Protein AF-A5FLH3-F1 (afdb_monomer_lite)

Sequence (143 aa):
MNICKWCNTKVADSDTVWYRRNLVLGYSFCSNKCATQWKNSNQEFTNNGNNSNGSKTIEELQYEREEKKLRQEKNEQENIETARKTMALIRKLTPHWKIIIPTLIVILSVVFYLNPMGGQILSYIYLLLIIGAFWAYFTEPKE

Secondary structure (DSSP, 8-state):
-EE-TTT--EE-GGGPEEEEEETTEEEEESSHHHHHHHHHHHHHHHHHHGGG-----HHHHHHHHHHHHHHHHHHHHHHHHHHHHHHHHHHHHHHHHHHHHHHHHHHHHHHHHH-HHHHHHHHHHHHHHHHHHHHHHHHS---

Structure (mmCIF, N/CA/C/O backbone):
data_AF-A5FLH3-F1
#
_entry.id   AF-A5FLH3-F1
#
loop_
_atom_site.group_PDB
_atom_site.id
_atom_site.type_symbol
_atom_site.label_atom_id
_atom_site.label_alt_id
_atom_site.label_comp_id
_atom_site.label_asym_id
_atom_site.label_entity_id
_atom_site.label_seq_id
_atom_site.pdbx_PDB_ins_code
_atom_site.Cartn_x
_atom_site.Cartn_y
_atom_site.Cartn_z
_atom_site.occupancy
_atom_site.B_iso_or_equiv
_atom_site.auth_seq_id
_atom_site.auth_comp_id
_atom_site.auth_asym_id
_atom_site.auth_atom_id
_atom_site.pdbx_PDB_model_num
ATOM 1 N N . MET A 1 1 ? 29.435 -0.641 15.619 1.00 63.50 1 MET A N 1
ATOM 2 C CA . MET A 1 1 ? 29.905 -0.522 17.024 1.00 63.50 1 MET A CA 1
ATOM 3 C C . MET A 1 1 ? 28.834 0.169 17.848 1.00 63.50 1 MET A C 1
ATOM 5 O O . MET A 1 1 ? 28.704 1.390 17.818 1.00 63.50 1 MET A O 1
ATOM 9 N N . ASN A 1 2 ? 28.021 -0.636 18.523 1.00 79.00 2 ASN A N 1
ATOM 10 C CA . ASN A 1 2 ? 26.790 -0.195 19.170 1.00 79.00 2 ASN A CA 1
ATOM 11 C C . ASN A 1 2 ? 27.010 0.047 20.666 1.00 79.00 2 ASN A C 1
ATOM 13 O O . ASN A 1 2 ? 27.956 -0.468 21.261 1.00 79.00 2 ASN A O 1
ATOM 17 N N . ILE A 1 3 ? 26.131 0.830 21.288 1.00 83.56 3 ILE A N 1
ATOM 18 C CA . ILE A 1 3 ? 26.163 1.084 22.733 1.00 83.56 3 ILE A CA 1
ATOM 19 C C . ILE A 1 3 ? 24.982 0.352 23.364 1.00 83.56 3 ILE A C 1
ATOM 21 O O . ILE A 1 3 ? 23.844 0.469 22.903 1.00 83.56 3 ILE A O 1
ATOM 25 N N . CYS A 1 4 ? 25.245 -0.430 24.409 1.00 83.31 4 CYS A N 1
ATOM 26 C CA . CYS A 1 4 ? 24.190 -1.098 25.156 1.00 83.31 4 CYS A CA 1
ATOM 27 C C . CYS A 1 4 ? 23.285 -0.059 25.823 1.00 83.31 4 CYS A C 1
ATOM 29 O O . CYS A 1 4 ? 23.751 0.726 26.645 1.00 83.31 4 CYS A O 1
ATOM 31 N N . LYS A 1 5 ? 21.983 -0.089 25.526 1.00 83.50 5 LYS A N 1
ATOM 32 C CA . LYS A 1 5 ? 21.019 0.889 26.053 1.00 83.50 5 LYS A CA 1
ATOM 33 C C . LYS A 1 5 ? 20.836 0.826 27.577 1.00 83.50 5 LYS A C 1
ATOM 35 O O . LYS A 1 5 ? 20.375 1.799 28.163 1.00 83.50 5 LYS A O 1
ATOM 40 N N . TRP A 1 6 ? 21.174 -0.303 28.203 1.00 84.62 6 TRP A N 1
ATOM 41 C CA . TRP A 1 6 ? 21.044 -0.506 29.650 1.00 84.62 6 TRP A CA 1
ATOM 42 C C . TRP A 1 6 ? 22.298 -0.100 30.427 1.00 84.62 6 TRP A C 1
ATOM 44 O O . TRP A 1 6 ? 22.211 0.681 31.365 1.00 84.62 6 TRP A O 1
ATOM 54 N N . CYS A 1 7 ? 23.467 -0.612 30.033 1.00 85.31 7 CYS A N 1
ATOM 55 C CA . CYS A 1 7 ? 24.713 -0.444 30.790 1.00 85.31 7 CYS A CA 1
ATOM 56 C C . CYS A 1 7 ? 25.727 0.506 30.132 1.00 85.31 7 CYS A C 1
ATOM 58 O O . CYS A 1 7 ? 26.841 0.641 30.628 1.00 85.31 7 CYS A O 1
ATOM 60 N N . ASN A 1 8 ? 25.381 1.134 29.001 1.00 85.62 8 ASN A N 1
ATOM 61 C CA . ASN A 1 8 ? 26.231 2.051 28.226 1.00 85.62 8 ASN A CA 1
ATOM 62 C C . ASN A 1 8 ? 27.601 1.493 27.790 1.00 85.62 8 ASN A C 1
ATOM 64 O O . ASN A 1 8 ? 28.476 2.236 27.348 1.00 85.62 8 ASN A O 1
ATOM 68 N N . THR A 1 9 ? 27.796 0.177 27.854 1.00 85.94 9 THR A N 1
ATOM 69 C CA . THR A 1 9 ? 29.014 -0.483 27.370 1.00 85.94 9 THR A CA 1
ATOM 70 C C . THR A 1 9 ? 29.019 -0.554 25.842 1.00 85.94 9 THR A C 1
ATOM 72 O O . THR A 1 9 ? 27.972 -0.753 25.223 1.00 85.94 9 THR A O 1
ATOM 75 N N . LYS A 1 10 ? 30.199 -0.412 25.226 1.00 84.50 10 LYS A N 1
ATOM 76 C CA . LYS A 1 10 ? 30.389 -0.603 23.780 1.00 84.50 10 LYS A CA 1
ATOM 77 C C . LYS A 1 10 ? 30.322 -2.094 23.439 1.00 84.50 10 LYS A C 1
ATOM 79 O O . LYS A 1 10 ? 30.942 -2.900 24.126 1.00 84.50 10 LYS A O 1
ATOM 84 N N . VAL A 1 11 ? 29.591 -2.448 22.387 1.00 81.44 11 VAL A N 1
ATOM 85 C CA . VAL A 1 11 ? 29.358 -3.833 21.953 1.00 81.44 11 VAL A CA 1
ATOM 86 C C . VAL A 1 11 ? 29.705 -3.966 20.471 1.00 81.44 11 VAL A C 1
ATOM 88 O O . VAL A 1 11 ? 29.364 -3.092 19.662 1.00 81.44 11 VAL A O 1
ATOM 91 N N . ALA A 1 12 ? 30.407 -5.046 20.125 1.00 76.31 12 ALA A N 1
ATOM 92 C CA . ALA A 1 12 ? 30.673 -5.422 18.741 1.00 76.31 12 ALA A CA 1
ATOM 93 C C . ALA A 1 12 ? 29.371 -5.837 18.044 1.00 76.31 12 ALA A C 1
ATOM 95 O O . ALA A 1 12 ? 28.471 -6.380 18.680 1.00 76.31 12 ALA A O 1
ATOM 96 N N . ASP A 1 13 ? 29.259 -5.588 16.740 1.00 72.00 13 ASP A N 1
ATOM 97 C CA . ASP A 1 13 ? 27.998 -5.805 16.019 1.00 72.00 13 ASP A CA 1
ATOM 98 C C . ASP A 1 13 ? 27.573 -7.293 16.016 1.00 72.00 13 ASP A C 1
ATOM 100 O O . ASP A 1 13 ? 26.375 -7.572 16.049 1.00 72.00 13 ASP A O 1
ATOM 104 N N . SER A 1 14 ? 28.525 -8.234 16.112 1.00 74.50 14 SER A N 1
ATOM 105 C CA . SER A 1 14 ? 28.279 -9.684 16.242 1.00 74.50 14 SER A CA 1
ATOM 106 C C . SER A 1 14 ? 27.554 -10.088 17.527 1.00 74.50 14 SER A C 1
ATOM 108 O O . SER A 1 14 ? 26.798 -11.055 17.523 1.00 74.50 14 SER A O 1
ATOM 110 N N . ASP A 1 15 ? 27.752 -9.334 18.610 1.00 69.81 15 ASP A N 1
ATOM 111 C CA . ASP A 1 15 ? 27.286 -9.698 19.954 1.00 69.81 15 ASP A CA 1
ATOM 112 C C . ASP A 1 15 ? 26.072 -8.854 20.374 1.00 69.81 15 ASP A C 1
ATOM 114 O O . ASP A 1 15 ? 25.611 -8.895 21.518 1.00 69.81 15 ASP A O 1
ATOM 118 N N . THR A 1 16 ? 25.552 -8.042 19.447 1.00 75.88 16 THR A N 1
ATOM 119 C CA . THR A 1 16 ? 24.446 -7.129 19.723 1.00 75.88 16 THR A CA 1
ATOM 120 C C . THR A 1 16 ? 23.105 -7.839 19.675 1.00 75.88 16 THR A C 1
ATOM 12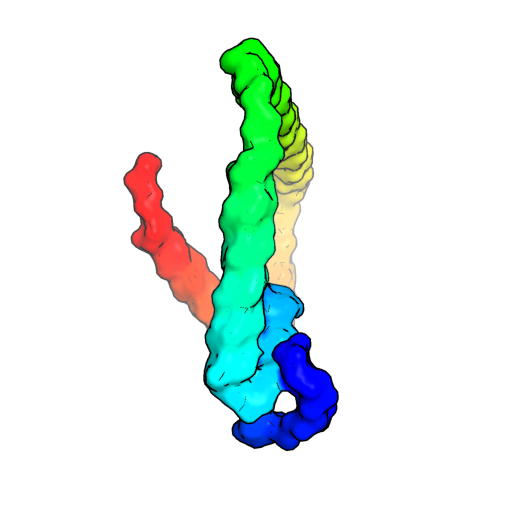2 O O . THR A 1 16 ? 22.652 -8.326 18.641 1.00 75.88 16 THR A O 1
ATOM 125 N N . VAL A 1 17 ? 22.419 -7.838 20.815 1.00 75.44 17 VAL A N 1
ATOM 126 C CA . VAL A 1 17 ? 21.030 -8.288 20.903 1.00 75.44 17 VAL A CA 1
ATOM 127 C C . VAL A 1 17 ? 20.123 -7.096 20.617 1.00 75.44 17 VAL A C 1
ATOM 129 O O . VAL A 1 17 ? 20.200 -6.073 21.301 1.00 75.44 17 VAL A O 1
ATOM 132 N N . TRP A 1 18 ? 19.255 -7.225 19.614 1.00 76.25 18 TRP A N 1
ATOM 133 C CA . TRP A 1 18 ? 18.321 -6.176 19.209 1.00 76.25 18 TRP A CA 1
ATOM 134 C C . TRP A 1 18 ? 16.941 -6.401 19.811 1.00 76.25 18 TRP A C 1
ATOM 136 O O . TRP A 1 18 ? 16.330 -7.451 19.619 1.00 76.25 18 TRP A O 1
ATOM 146 N N . TYR A 1 19 ? 16.414 -5.384 20.490 1.00 70.94 19 TYR A N 1
ATOM 147 C CA . TYR A 1 19 ? 15.030 -5.382 20.959 1.00 70.94 19 TYR A CA 1
ATOM 148 C C . TYR A 1 19 ? 14.219 -4.342 20.180 1.00 70.94 19 TYR A C 1
ATOM 150 O O . TYR A 1 19 ? 14.528 -3.146 20.223 1.00 70.94 19 TYR A O 1
ATOM 158 N N . ARG A 1 20 ? 13.173 -4.785 19.470 1.00 67.81 20 ARG A N 1
ATOM 159 C CA . ARG A 1 20 ? 12.219 -3.905 18.774 1.00 67.81 20 ARG A CA 1
ATOM 160 C C . ARG A 1 20 ? 11.015 -3.631 19.664 1.00 67.81 20 ARG A C 1
ATOM 162 O O . ARG A 1 20 ? 10.323 -4.560 20.066 1.00 67.81 20 ARG A O 1
ATOM 169 N N . ARG A 1 21 ? 10.748 -2.349 19.936 1.00 58.47 21 ARG A N 1
ATOM 170 C CA . ARG A 1 21 ? 9.523 -1.911 20.632 1.00 58.47 21 ARG A CA 1
ATOM 171 C C . ARG A 1 21 ? 8.415 -1.496 19.657 1.00 58.47 21 ARG A C 1
ATOM 173 O O . ARG A 1 21 ? 7.259 -1.612 20.019 1.00 58.47 21 ARG A O 1
ATOM 180 N N . ASN A 1 22 ? 8.775 -1.053 18.448 1.00 51.84 22 ASN A N 1
ATOM 181 C CA . ASN A 1 22 ? 7.894 -0.732 17.316 1.00 51.84 22 ASN A CA 1
ATOM 182 C C . ASN A 1 22 ? 8.684 -0.882 16.000 1.00 51.84 22 ASN A C 1
ATOM 184 O O . ASN A 1 22 ? 9.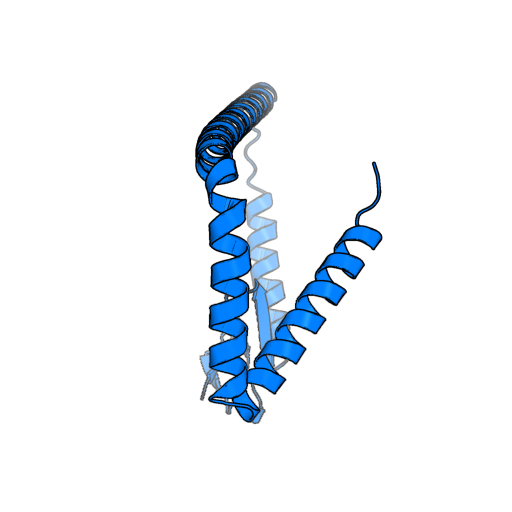912 -0.989 16.035 1.00 51.84 22 ASN A O 1
ATOM 188 N N . LEU A 1 23 ? 8.003 -0.843 14.846 1.00 54.91 23 LEU A N 1
ATOM 189 C CA . LEU A 1 23 ? 8.597 -0.997 13.501 1.00 54.91 23 LEU A CA 1
ATOM 190 C C . LEU A 1 23 ? 9.766 -0.033 13.190 1.00 54.91 23 LEU A C 1
ATOM 192 O O . LEU A 1 23 ? 10.550 -0.320 12.292 1.00 54.91 23 LEU A O 1
ATOM 196 N N . VAL A 1 24 ? 9.911 1.070 13.936 1.00 49.38 24 VAL A N 1
ATOM 197 C CA . VAL A 1 24 ? 10.825 2.184 13.614 1.00 49.38 24 VAL A CA 1
ATOM 198 C C . VAL A 1 24 ? 12.035 2.302 14.560 1.00 49.38 24 VAL A C 1
ATOM 200 O O . VAL A 1 24 ? 13.052 2.864 14.171 1.00 49.38 24 VAL A O 1
ATOM 203 N N . LEU A 1 25 ? 11.986 1.764 15.788 1.00 57.94 25 LEU A N 1
ATOM 204 C CA . LEU A 1 25 ? 13.052 1.958 16.791 1.00 57.94 25 LEU A CA 1
ATOM 205 C C . LEU A 1 25 ? 13.527 0.619 17.374 1.00 57.94 25 LEU A C 1
ATOM 207 O O . LEU A 1 25 ? 12.795 -0.061 18.102 1.00 57.94 25 LEU A O 1
ATOM 211 N N . GLY A 1 26 ? 14.770 0.259 17.047 1.00 69.94 26 GLY A N 1
ATOM 212 C CA . GLY A 1 26 ? 15.500 -0.869 17.625 1.00 69.94 26 GLY A CA 1
ATOM 213 C C . GLY A 1 26 ? 16.557 -0.389 18.619 1.00 69.94 26 GLY A C 1
ATOM 214 O O . GLY A 1 26 ? 17.298 0.547 18.327 1.00 69.94 26 GLY A O 1
ATOM 215 N N . TYR A 1 27 ? 16.632 -1.030 19.785 1.00 81.00 27 TYR A N 1
ATOM 216 C CA . TYR A 1 27 ? 17.666 -0.765 20.789 1.00 81.00 27 TYR A CA 1
ATOM 217 C C . TYR A 1 27 ? 18.670 -1.920 20.831 1.00 81.00 27 TYR A C 1
ATOM 219 O O . TYR A 1 27 ? 18.268 -3.085 20.816 1.00 81.00 27 TYR A O 1
ATOM 227 N N . SER A 1 28 ? 19.959 -1.589 20.913 1.00 82.62 28 SER A N 1
ATOM 228 C CA . SER A 1 28 ? 21.062 -2.545 21.032 1.00 82.62 28 SER A CA 1
ATOM 229 C C . SER A 1 28 ? 21.406 -2.839 22.494 1.00 82.62 28 SER A C 1
ATOM 231 O O . SER A 1 28 ? 21.511 -1.920 23.313 1.00 82.62 28 SER A O 1
ATOM 233 N N . PHE A 1 29 ? 21.641 -4.112 22.817 1.00 85.31 29 PHE A N 1
ATOM 234 C CA . PHE A 1 29 ? 22.047 -4.580 24.145 1.00 85.31 29 PHE A CA 1
ATOM 235 C C . PHE A 1 29 ? 23.274 -5.496 24.069 1.00 85.31 29 PHE A C 1
ATOM 237 O O . PHE A 1 29 ? 23.451 -6.220 23.094 1.00 85.31 29 PHE A O 1
ATOM 244 N N . CYS A 1 30 ? 24.103 -5.481 25.118 1.00 85.44 30 CYS A N 1
ATOM 245 C CA . CYS A 1 30 ? 25.296 -6.333 25.238 1.00 85.44 30 CYS A CA 1
ATOM 246 C C . CYS A 1 30 ? 24.988 -7.787 25.621 1.00 85.44 30 CYS A C 1
ATOM 248 O O . CYS A 1 30 ? 25.856 -8.644 25.541 1.00 85.44 30 CYS A O 1
ATOM 250 N N . SER A 1 31 ? 23.779 -8.064 26.111 1.00 83.88 31 SER A N 1
ATOM 251 C CA . SER A 1 31 ? 23.337 -9.406 26.484 1.00 83.88 31 SER A CA 1
ATOM 252 C C . SER A 1 31 ? 21.817 -9.455 26.605 1.00 83.88 31 SER A C 1
ATOM 254 O O . SER A 1 31 ? 21.164 -8.435 26.851 1.00 83.88 31 SER A O 1
ATOM 256 N N . ASN A 1 32 ? 21.252 -10.661 26.517 1.00 80.88 32 ASN A N 1
ATOM 257 C CA . ASN A 1 32 ? 19.823 -10.886 26.748 1.00 80.88 32 ASN A CA 1
ATOM 258 C C . ASN A 1 32 ? 19.406 -10.462 28.175 1.00 80.88 32 ASN A C 1
ATOM 260 O O . ASN A 1 32 ? 18.349 -9.873 28.373 1.00 80.88 32 ASN A O 1
ATOM 264 N N . LYS A 1 33 ? 20.293 -10.639 29.166 1.00 83.50 33 LYS A N 1
ATOM 265 C CA . LYS A 1 33 ? 20.071 -10.192 30.551 1.00 83.50 33 LYS A CA 1
ATOM 266 C C . LYS A 1 33 ? 19.862 -8.674 30.658 1.00 83.50 33 LYS A C 1
ATOM 268 O O . LYS A 1 33 ? 19.025 -8.222 31.431 1.00 83.50 33 LYS A O 1
ATOM 273 N N . CYS A 1 34 ? 20.592 -7.882 29.871 1.00 83.00 34 CYS A N 1
ATOM 274 C CA . CYS A 1 34 ? 20.418 -6.427 29.845 1.00 83.00 34 CYS A CA 1
ATOM 275 C C . CYS A 1 34 ? 19.114 -6.011 29.154 1.00 83.00 34 CYS A C 1
ATOM 277 O O . CYS A 1 34 ? 18.454 -5.073 29.599 1.00 83.00 34 CYS A O 1
ATOM 279 N N . ALA A 1 35 ? 18.717 -6.725 28.097 1.00 81.44 35 ALA A N 1
ATOM 280 C CA . ALA A 1 35 ? 17.455 -6.472 27.408 1.00 81.44 35 ALA A CA 1
ATOM 281 C C . ALA A 1 35 ? 16.242 -6.755 28.314 1.00 81.44 35 ALA A C 1
ATOM 283 O O . ALA A 1 35 ? 15.304 -5.955 28.365 1.00 81.44 35 ALA A O 1
ATOM 284 N N . THR A 1 36 ? 16.267 -7.857 29.073 1.00 80.50 36 THR A N 1
ATOM 285 C CA . THR A 1 36 ? 15.172 -8.232 29.982 1.00 80.50 36 THR A CA 1
ATOM 286 C C . THR A 1 36 ? 15.065 -7.301 31.187 1.00 80.50 36 THR A C 1
ATOM 288 O O . THR A 1 36 ? 13.962 -6.865 31.511 1.00 80.50 36 THR A O 1
ATOM 291 N N . GLN A 1 37 ? 16.184 -6.920 31.809 1.00 83.88 37 GLN A N 1
ATOM 292 C CA . GLN A 1 37 ? 16.176 -5.965 32.926 1.00 83.88 37 GLN A CA 1
ATOM 293 C C . GLN A 1 37 ? 15.650 -4.586 32.510 1.00 83.88 37 GLN A C 1
ATOM 295 O O . GLN A 1 37 ? 14.805 -4.019 33.201 1.00 83.88 37 GLN A O 1
ATOM 300 N N . TRP A 1 38 ? 16.072 -4.079 31.348 1.00 84.12 38 TRP A N 1
ATOM 301 C CA . TRP A 1 38 ? 15.560 -2.816 30.813 1.00 84.12 38 TRP A CA 1
ATOM 302 C C . TRP A 1 38 ? 14.055 -2.876 30.508 1.00 84.12 38 TRP A C 1
ATOM 304 O O . TRP A 1 38 ? 13.319 -1.929 30.791 1.00 84.12 38 TRP A O 1
ATOM 314 N N . LYS A 1 39 ? 13.573 -4.001 29.962 1.00 80.56 39 LYS A N 1
ATOM 315 C CA . LYS A 1 39 ? 12.140 -4.223 29.715 1.00 80.56 39 LYS A CA 1
ATOM 316 C C . LYS A 1 39 ? 11.335 -4.200 31.015 1.00 80.56 39 LYS A C 1
ATOM 318 O O . LYS A 1 39 ? 10.313 -3.518 31.068 1.00 80.56 39 LYS A O 1
ATOM 323 N N . ASN A 1 40 ? 11.802 -4.909 32.040 1.00 80.38 40 ASN A N 1
ATOM 324 C CA . ASN A 1 40 ? 11.106 -5.012 33.322 1.00 80.38 40 ASN A CA 1
ATOM 325 C C . ASN A 1 40 ? 11.090 -3.667 34.061 1.00 80.38 40 ASN A C 1
ATOM 327 O O . ASN A 1 40 ? 10.034 -3.255 34.527 1.00 80.38 40 ASN A O 1
ATOM 331 N N . SER A 1 41 ? 12.209 -2.932 34.065 1.00 77.31 41 SER A N 1
ATOM 332 C CA . SER A 1 41 ? 12.271 -1.579 34.637 1.00 77.31 41 SER A CA 1
ATOM 333 C C . SER A 1 41 ? 11.271 -0.634 33.960 1.00 77.31 41 SER A C 1
ATOM 335 O O . SER A 1 41 ? 10.502 0.047 34.634 1.00 77.31 41 SER A O 1
ATOM 337 N N . ASN A 1 42 ? 11.189 -0.644 32.626 1.00 69.69 42 ASN A N 1
ATOM 338 C CA . ASN A 1 42 ? 10.209 0.172 31.904 1.00 69.69 42 ASN A CA 1
ATOM 339 C C . ASN A 1 42 ? 8.752 -0.218 32.199 1.00 69.69 42 ASN A C 1
ATOM 341 O O . ASN A 1 42 ? 7.877 0.649 32.197 1.00 69.69 42 ASN A O 1
ATOM 345 N N . GLN A 1 43 ? 8.468 -1.504 32.414 1.00 66.25 43 GLN A N 1
ATOM 346 C CA . GLN A 1 43 ? 7.132 -1.956 32.805 1.00 66.25 43 GLN A CA 1
ATOM 347 C C . GLN A 1 43 ? 6.779 -1.520 34.227 1.00 66.25 43 GLN A C 1
ATOM 349 O O . GLN A 1 43 ? 5.643 -1.125 34.459 1.00 66.25 43 GLN A O 1
ATOM 354 N N . GLU A 1 44 ? 7.739 -1.511 35.147 1.00 59.06 44 GLU A N 1
ATOM 355 C CA . GLU A 1 44 ? 7.535 -1.054 36.524 1.00 59.06 44 GLU A CA 1
ATOM 356 C C . GLU A 1 44 ? 7.218 0.450 36.584 1.00 59.06 44 GLU A C 1
ATOM 358 O O . GLU A 1 44 ? 6.253 0.848 37.236 1.00 59.06 44 GLU A O 1
ATOM 363 N N . PHE A 1 45 ? 7.911 1.279 35.791 1.00 58.12 45 PHE A N 1
ATOM 364 C CA . PHE A 1 45 ? 7.546 2.694 35.608 1.00 58.12 45 PHE A CA 1
ATOM 365 C C . PHE A 1 45 ? 6.155 2.877 34.978 1.00 58.12 45 PHE A C 1
ATOM 367 O O . PHE A 1 45 ? 5.421 3.785 35.359 1.00 58.12 45 PHE A O 1
ATOM 374 N N . THR A 1 46 ? 5.770 2.010 34.035 1.00 55.34 46 THR A N 1
ATOM 375 C CA . THR A 1 46 ? 4.447 2.077 33.385 1.00 55.34 46 THR A CA 1
ATOM 376 C C . THR A 1 46 ? 3.329 1.645 34.344 1.00 55.34 46 THR A C 1
ATOM 378 O O . THR A 1 46 ? 2.266 2.259 34.371 1.00 55.34 46 THR A O 1
ATOM 381 N N . ASN A 1 47 ? 3.572 0.633 35.180 1.00 53.81 47 ASN A N 1
ATOM 382 C CA . ASN A 1 47 ? 2.600 0.140 36.155 1.00 53.81 47 ASN A CA 1
ATOM 383 C C . ASN A 1 47 ? 2.431 1.097 37.343 1.00 53.81 47 ASN A C 1
ATOM 385 O O . ASN A 1 47 ? 1.303 1.295 37.785 1.00 53.81 47 ASN A O 1
ATOM 389 N N . ASN A 1 48 ? 3.499 1.758 37.809 1.00 46.44 48 ASN A N 1
ATOM 390 C CA . ASN A 1 48 ? 3.371 2.802 38.835 1.00 46.44 48 ASN A CA 1
ATOM 391 C C . ASN A 1 48 ? 2.734 4.093 38.293 1.00 46.44 48 ASN A C 1
ATOM 393 O O . ASN A 1 48 ? 2.014 4.762 39.029 1.00 46.44 48 ASN A O 1
ATOM 397 N N . GLY A 1 49 ? 2.921 4.415 37.007 1.00 44.34 49 GLY A N 1
ATOM 398 C CA . GLY A 1 49 ? 2.228 5.529 36.347 1.00 44.34 49 GLY A CA 1
ATOM 399 C C . GLY A 1 49 ? 0.725 5.299 36.135 1.00 44.34 49 GLY A C 1
ATOM 400 O O . GLY A 1 49 ? -0.031 6.260 36.039 1.00 44.34 49 GLY A O 1
ATOM 401 N N . ASN A 1 50 ? 0.269 4.042 36.126 1.00 44.91 50 ASN A N 1
ATOM 402 C CA . ASN A 1 50 ? -1.154 3.699 36.018 1.00 44.91 50 ASN A CA 1
ATOM 403 C C . ASN A 1 50 ? -1.903 3.728 37.364 1.00 44.91 50 ASN A C 1
ATOM 405 O O . ASN A 1 50 ? -3.133 3.691 37.364 1.00 44.91 50 ASN A O 1
ATOM 409 N N . ASN A 1 51 ? -1.198 3.836 38.498 1.00 42.41 51 ASN A N 1
ATOM 410 C CA . ASN A 1 51 ? -1.819 3.981 39.822 1.00 42.41 51 ASN A CA 1
ATOM 411 C C . ASN A 1 51 ? -2.098 5.438 40.221 1.00 42.41 51 ASN A C 1
ATOM 413 O O . ASN A 1 51 ? -2.715 5.679 41.255 1.00 42.41 51 ASN A O 1
ATOM 417 N N . SER A 1 52 ? -1.720 6.411 39.389 1.00 45.16 52 SER A N 1
ATOM 418 C CA . SER A 1 52 ? -2.194 7.793 39.493 1.00 45.16 52 SER A CA 1
ATOM 419 C C . SER A 1 52 ? -3.229 8.105 38.411 1.00 45.16 52 SER A C 1
ATOM 421 O O . SER A 1 52 ? -3.187 9.166 37.791 1.00 45.16 52 SER A O 1
ATOM 423 N N . ASN A 1 53 ? -4.168 7.190 38.162 1.00 48.28 53 ASN A N 1
ATOM 424 C CA . ASN A 1 53 ? -5.432 7.584 37.556 1.00 48.28 53 ASN A CA 1
ATOM 425 C C . ASN A 1 53 ? -6.237 8.301 38.636 1.00 48.28 53 ASN A C 1
ATOM 427 O O . ASN A 1 53 ? -6.904 7.678 39.463 1.00 48.28 53 ASN A O 1
ATOM 431 N N . GLY A 1 54 ? -6.129 9.632 38.634 1.00 50.38 54 GLY A N 1
ATOM 432 C CA . GLY A 1 54 ? -7.098 10.488 39.295 1.00 50.38 54 GLY A CA 1
ATOM 433 C C . GLY A 1 54 ? -8.496 10.009 38.919 1.00 50.38 54 GLY A C 1
ATOM 434 O O . GLY A 1 54 ? -8.771 9.739 37.750 1.00 50.38 54 GLY A O 1
ATOM 435 N N . SER A 1 55 ? -9.335 9.832 39.935 1.00 48.88 55 SER A N 1
ATOM 436 C CA . SER A 1 55 ? -10.751 9.510 39.812 1.00 48.88 55 SER A CA 1
ATOM 437 C C . SER A 1 55 ? -11.434 10.562 38.934 1.00 48.88 55 SER A C 1
ATOM 439 O O . SER A 1 55 ? -11.970 11.544 39.444 1.00 48.88 55 SER A O 1
ATOM 441 N N . LYS A 1 56 ? -11.405 10.373 37.615 1.00 58.28 56 LYS A N 1
ATOM 442 C CA . LYS A 1 56 ? -12.258 11.119 36.700 1.00 58.28 56 LYS A CA 1
ATOM 443 C C . LYS A 1 56 ? -13.684 10.656 36.944 1.00 58.28 56 LYS A C 1
ATOM 445 O O . LYS A 1 56 ? -13.969 9.454 36.916 1.00 58.28 56 LYS A O 1
ATOM 450 N N . THR A 1 57 ? -14.560 11.599 37.256 1.00 69.69 57 THR A N 1
ATOM 451 C CA . THR A 1 57 ? -15.982 11.339 37.474 1.00 69.69 57 THR A CA 1
ATOM 452 C C . THR A 1 57 ? -16.597 10.721 36.215 1.00 69.69 57 THR A C 1
ATOM 454 O O . THR A 1 57 ? -16.121 10.925 35.098 1.00 69.69 57 THR A O 1
ATOM 457 N N . ILE A 1 58 ? -17.661 9.931 36.383 1.00 72.00 58 ILE A N 1
ATOM 458 C CA . ILE A 1 58 ? -18.352 9.232 35.280 1.00 72.00 58 ILE A CA 1
ATOM 459 C C . ILE A 1 58 ? -18.749 10.204 34.149 1.00 72.00 58 ILE A C 1
ATOM 461 O O . ILE A 1 58 ? -18.725 9.827 32.979 1.00 72.00 58 ILE A O 1
ATOM 465 N N . GLU A 1 59 ? -19.028 11.463 34.487 1.00 68.06 59 GLU A N 1
ATOM 466 C CA . GLU A 1 59 ? -19.351 12.546 33.551 1.00 68.06 59 GLU A CA 1
ATOM 467 C C . GLU A 1 59 ? -18.181 12.913 32.619 1.00 68.06 59 GLU A C 1
ATOM 469 O O . GLU A 1 59 ? -18.384 13.078 31.417 1.00 68.06 59 GLU A O 1
ATOM 474 N N . GLU A 1 60 ? -16.939 12.949 33.114 1.00 70.38 60 GLU A N 1
ATOM 475 C CA . GLU A 1 60 ? -15.759 13.241 32.282 1.00 70.38 60 GLU A CA 1
ATOM 476 C C . GLU A 1 60 ? -15.466 12.109 31.285 1.00 70.38 60 GLU A C 1
ATOM 478 O O . GLU A 1 60 ? -15.063 12.353 30.145 1.00 70.38 60 GLU A O 1
ATOM 483 N N . LEU A 1 61 ? -15.717 10.858 31.685 1.00 74.69 61 LEU A N 1
ATOM 484 C CA . LEU A 1 61 ? -15.589 9.691 30.808 1.00 74.69 61 LEU A CA 1
ATOM 485 C C . LEU A 1 61 ? -16.664 9.660 29.713 1.00 74.69 61 LEU A C 1
ATOM 487 O O . LEU A 1 61 ? -16.393 9.180 28.607 1.00 74.69 61 LEU A O 1
ATOM 491 N N . GLN A 1 62 ? -17.873 10.147 30.006 1.00 77.81 62 GLN A N 1
ATOM 492 C CA . GLN A 1 62 ? -18.926 10.296 29.001 1.00 77.81 62 GLN A CA 1
ATOM 493 C C . GLN A 1 62 ? -18.587 11.414 28.011 1.00 77.81 62 GLN A C 1
ATOM 495 O O . GLN A 1 62 ? -18.646 11.176 26.804 1.00 77.81 62 GLN A O 1
ATOM 500 N N . TYR A 1 63 ? -18.104 12.557 28.501 1.00 81.06 63 TYR A N 1
ATOM 501 C CA . TYR A 1 63 ? -17.677 13.677 27.662 1.00 81.06 63 TYR A CA 1
ATOM 502 C C . TYR A 1 63 ? -16.514 13.309 26.720 1.00 81.06 63 TYR A C 1
ATOM 504 O O . TYR A 1 63 ? -16.597 13.531 25.511 1.00 81.06 63 TYR A O 1
ATOM 512 N N . GLU A 1 64 ? -15.464 12.638 27.218 1.00 76.50 64 GLU A N 1
ATOM 513 C CA . GLU A 1 64 ? -14.360 12.165 26.361 1.00 76.50 64 GLU A CA 1
ATOM 514 C C . GLU A 1 64 ? -14.827 11.154 25.298 1.00 76.50 64 GLU A C 1
ATOM 516 O O . GLU A 1 64 ? -14.248 11.073 24.209 1.00 76.50 64 GLU A O 1
ATOM 521 N N . ARG A 1 65 ? -15.850 10.343 25.600 1.00 80.06 65 ARG A N 1
ATOM 522 C CA . ARG A 1 65 ? -16.405 9.371 24.647 1.00 80.06 65 ARG A CA 1
ATOM 523 C C . ARG A 1 65 ? -17.208 10.068 23.549 1.00 80.06 65 ARG A C 1
ATOM 525 O O . ARG A 1 65 ? -17.119 9.646 22.395 1.00 80.06 65 ARG A O 1
ATOM 532 N N . GLU A 1 66 ? -17.958 11.110 23.886 1.00 80.19 66 GLU A N 1
ATOM 533 C CA . GLU A 1 66 ? -18.708 11.917 22.918 1.00 80.19 66 GLU A CA 1
ATOM 534 C C . GLU A 1 66 ? -17.780 12.732 22.010 1.00 80.19 66 GLU A C 1
ATOM 536 O O . GLU A 1 66 ? -17.940 12.683 20.790 1.00 80.19 66 GLU A O 1
ATOM 541 N N . GLU A 1 67 ? -16.727 13.359 22.550 1.00 79.12 67 GLU A N 1
ATOM 542 C CA . GLU A 1 67 ? -15.713 14.046 21.732 1.00 79.12 67 GLU A CA 1
ATOM 543 C C . GLU A 1 67 ? -15.010 13.096 20.750 1.00 79.12 67 GLU A C 1
ATOM 545 O O . GLU A 1 67 ? -14.748 13.461 19.600 1.00 79.12 67 GLU A O 1
ATOM 550 N N . LYS A 1 68 ? -14.705 11.863 21.177 1.00 79.75 68 LYS A N 1
ATOM 551 C CA . LYS A 1 68 ? -14.070 10.859 20.306 1.00 79.75 68 LYS A CA 1
ATOM 552 C C . LYS A 1 68 ? -14.988 10.432 19.166 1.00 79.75 68 LYS A C 1
ATOM 554 O O . LYS A 1 68 ? -14.519 10.350 18.033 1.00 79.75 68 LYS A O 1
ATOM 559 N N . LYS A 1 69 ? -16.279 10.215 19.441 1.00 82.25 69 LYS A N 1
ATOM 560 C CA . LYS A 1 69 ? -17.273 9.904 18.402 1.00 82.25 69 LYS A CA 1
ATOM 561 C C . LYS A 1 69 ? -17.415 11.049 17.403 1.00 82.25 69 LYS A C 1
ATOM 563 O O . LYS A 1 69 ? -17.342 10.811 16.204 1.00 82.25 69 LYS A O 1
ATOM 568 N N . LEU A 1 70 ? -17.497 12.286 17.888 1.00 81.56 70 LEU A N 1
ATOM 569 C CA . LEU A 1 70 ? -17.665 13.464 17.037 1.00 81.56 70 LEU A CA 1
ATOM 570 C C . LEU A 1 70 ? -16.434 13.725 16.148 1.00 81.56 70 LEU A C 1
ATOM 572 O O . LEU A 1 70 ? -16.565 14.093 14.981 1.00 81.56 70 LEU A O 1
ATOM 576 N N . ARG A 1 71 ? -15.219 13.468 16.655 1.00 72.56 71 ARG A N 1
ATOM 577 C CA . ARG A 1 71 ? -13.991 13.487 15.834 1.00 72.56 71 ARG A CA 1
ATOM 578 C C . ARG A 1 71 ? -13.966 12.371 14.793 1.00 72.56 71 ARG A C 1
ATOM 580 O O . ARG A 1 71 ? -13.492 12.596 13.683 1.00 72.56 71 ARG A O 1
ATOM 587 N N . GLN A 1 72 ? -14.449 11.183 15.144 1.00 77.88 72 GLN A N 1
ATOM 588 C CA . GLN A 1 72 ? -14.492 10.045 14.231 1.00 77.88 72 GLN A CA 1
ATOM 589 C C . GLN A 1 72 ? -15.482 10.291 13.084 1.00 77.88 72 GLN A C 1
ATOM 591 O O . GLN A 1 72 ? -15.105 10.119 11.928 1.00 77.88 72 GLN A O 1
ATOM 596 N N . GLU A 1 73 ? -16.675 10.810 13.384 1.00 78.31 73 GLU A N 1
ATOM 597 C CA . GLU A 1 73 ? -17.673 11.204 12.379 1.00 78.31 73 GLU A CA 1
ATOM 598 C C . GLU A 1 73 ? -17.162 12.323 11.464 1.00 78.31 73 GLU A C 1
ATOM 600 O O . GLU A 1 73 ? -17.361 12.272 10.250 1.00 78.31 73 GLU A O 1
ATOM 605 N N . LYS A 1 74 ? -16.441 13.310 12.013 1.00 76.69 74 LYS A N 1
ATOM 606 C CA . LYS A 1 74 ? -15.838 14.378 11.207 1.00 76.69 74 LYS A CA 1
ATOM 607 C C . LYS A 1 74 ? -14.761 13.845 10.255 1.00 76.69 74 LYS A C 1
ATOM 609 O O . LYS A 1 74 ? -14.773 14.186 9.076 1.00 76.69 74 LYS A O 1
ATOM 614 N N . ASN A 1 75 ? -13.875 12.971 10.737 1.00 74.00 75 ASN A N 1
ATOM 615 C CA . ASN A 1 75 ? -12.852 12.339 9.897 1.00 74.00 75 ASN A CA 1
ATOM 616 C C . ASN A 1 75 ? -13.476 11.450 8.809 1.00 74.00 75 ASN A C 1
ATOM 618 O O . AS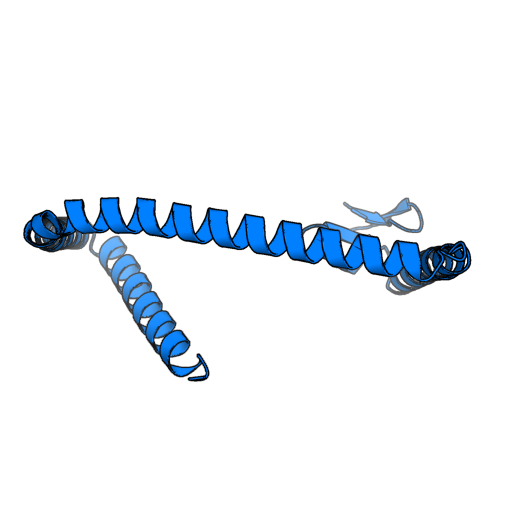N A 1 75 ? -12.969 11.379 7.690 1.00 74.00 75 ASN A O 1
ATOM 622 N N . GLU A 1 76 ? -14.578 10.769 9.122 1.00 74.94 76 GLU A N 1
ATOM 623 C CA . GLU A 1 76 ? -15.309 9.945 8.162 1.00 74.94 76 GLU A CA 1
ATOM 624 C C . GLU A 1 76 ? -15.982 10.804 7.083 1.00 74.94 76 GLU A C 1
ATOM 626 O O . GLU A 1 76 ? -15.856 10.510 5.894 1.00 74.94 76 GLU A O 1
ATOM 631 N N . GLN A 1 77 ? -16.594 11.929 7.462 1.00 77.12 77 GLN A N 1
ATOM 632 C CA . GLN A 1 77 ? -17.147 12.896 6.510 1.00 77.12 77 GLN A CA 1
ATOM 633 C C . GLN A 1 77 ? -16.072 13.519 5.610 1.00 77.12 77 GLN A C 1
ATOM 635 O O . GLN A 1 77 ? -16.271 13.596 4.396 1.00 77.12 77 GLN A O 1
ATOM 640 N N . GLU A 1 78 ? -14.920 13.904 6.165 1.00 75.44 78 GLU A N 1
ATOM 641 C CA . GLU A 1 78 ? -13.789 14.431 5.388 1.00 75.44 78 GLU A CA 1
ATOM 642 C C . GLU A 1 78 ? -13.241 13.383 4.401 1.00 75.44 78 GLU A C 1
ATOM 644 O O . GLU A 1 78 ? -12.958 13.701 3.238 1.00 75.44 78 GLU A O 1
ATOM 649 N N . ASN A 1 79 ? -13.165 12.113 4.811 1.00 80.12 79 ASN A N 1
ATOM 650 C CA . ASN A 1 79 ? -12.775 11.009 3.931 1.00 80.12 79 ASN A CA 1
ATOM 651 C C . ASN A 1 79 ? -13.803 10.761 2.818 1.00 80.12 79 ASN A C 1
ATOM 653 O O . ASN A 1 79 ? -13.415 10.570 1.664 1.00 80.12 79 ASN A O 1
ATOM 657 N N . ILE A 1 80 ? -15.103 10.820 3.121 1.00 80.38 80 ILE A N 1
ATOM 658 C CA . ILE A 1 80 ? -16.174 10.678 2.123 1.00 80.38 80 ILE A CA 1
ATOM 659 C C . ILE A 1 80 ? -16.144 11.844 1.127 1.00 80.38 80 ILE A C 1
ATOM 661 O O . ILE A 1 80 ? -16.308 11.634 -0.078 1.00 80.38 80 ILE A O 1
ATOM 665 N N . GLU A 1 81 ? -15.909 13.073 1.586 1.00 79.44 81 GLU A N 1
ATOM 666 C CA . GLU A 1 81 ? -15.805 14.237 0.704 1.00 79.44 81 GLU A CA 1
ATOM 667 C C . GLU A 1 81 ? -14.567 14.147 -0.200 1.00 79.44 81 GLU A C 1
ATOM 669 O O . GLU A 1 81 ? -14.644 14.413 -1.405 1.00 79.44 81 GLU A O 1
ATOM 674 N N . THR A 1 82 ? -13.443 13.689 0.353 1.00 76.88 82 THR A N 1
ATOM 675 C CA . THR A 1 82 ? -12.211 13.436 -0.404 1.00 76.88 82 THR A CA 1
ATOM 676 C C . THR A 1 82 ? -12.424 12.338 -1.445 1.00 76.88 82 THR A C 1
ATOM 678 O O . THR A 1 82 ? -12.066 12.525 -2.609 1.00 76.88 82 THR A O 1
ATOM 681 N N . ALA A 1 83 ? -13.094 11.242 -1.078 1.00 76.69 83 ALA A N 1
ATOM 682 C CA . ALA A 1 83 ? -13.453 10.162 -1.993 1.00 76.69 83 ALA A CA 1
ATOM 683 C C . ALA A 1 83 ? -14.401 10.631 -3.111 1.00 76.69 83 ALA A C 1
ATOM 685 O O . ALA A 1 83 ? -14.243 10.242 -4.267 1.00 76.69 83 ALA A O 1
ATOM 686 N N . ARG A 1 84 ? -15.358 11.523 -2.822 1.00 79.44 84 ARG A N 1
ATOM 687 C CA . ARG A 1 84 ? -16.222 12.113 -3.862 1.00 79.44 84 ARG A CA 1
ATOM 688 C C . ARG A 1 84 ? -15.436 13.005 -4.820 1.00 79.44 84 ARG A C 1
ATOM 690 O O . ARG A 1 84 ? -15.668 12.940 -6.029 1.00 79.44 84 ARG A O 1
ATOM 697 N N . LYS A 1 85 ? -14.496 13.809 -4.311 1.00 79.81 85 LYS A N 1
ATOM 698 C CA . LYS A 1 85 ? -13.625 14.666 -5.136 1.00 79.81 85 LYS A CA 1
ATOM 699 C C . LYS A 1 85 ? -12.727 13.830 -6.050 1.00 79.81 85 LYS A C 1
ATOM 701 O O . LYS A 1 85 ? -12.648 14.114 -7.246 1.00 79.81 85 LYS A O 1
ATOM 706 N N . THR A 1 86 ? -12.110 12.768 -5.533 1.00 74.69 86 THR A N 1
ATOM 707 C CA . THR A 1 86 ? -11.288 11.860 -6.350 1.00 74.69 86 THR A CA 1
ATOM 708 C C . THR A 1 86 ? -12.136 11.091 -7.361 1.00 74.69 86 THR A C 1
ATOM 710 O O . THR A 1 86 ? -11.768 11.025 -8.533 1.00 74.69 86 THR A O 1
ATOM 713 N N . MET A 1 87 ? -13.314 10.598 -6.974 1.00 73.56 87 MET A N 1
ATOM 714 C CA . MET A 1 87 ? -14.218 9.885 -7.881 1.00 73.56 87 MET A CA 1
ATOM 715 C C . MET A 1 87 ? -14.742 10.788 -9.012 1.00 73.56 87 MET A C 1
ATOM 717 O O . MET A 1 87 ? -14.850 10.340 -10.155 1.00 73.56 87 MET A O 1
ATOM 721 N N . ALA A 1 88 ? -14.988 12.076 -8.748 1.00 78.25 88 ALA A N 1
ATOM 722 C CA . ALA A 1 88 ? -15.342 13.052 -9.782 1.00 78.25 88 ALA A CA 1
ATOM 723 C C . ALA A 1 88 ? -14.197 13.288 -10.787 1.00 78.25 88 ALA A C 1
ATOM 725 O O . ALA A 1 88 ? -14.435 13.338 -11.998 1.00 78.25 88 ALA A O 1
ATOM 726 N N . LEU A 1 89 ? -12.950 13.371 -10.307 1.00 74.50 89 LEU A N 1
ATOM 727 C CA . LEU A 1 89 ? -11.763 13.477 -11.165 1.00 74.50 89 LEU A CA 1
ATOM 728 C C . LEU A 1 89 ? -11.566 12.214 -12.019 1.00 74.50 89 LEU A C 1
ATOM 730 O O . LEU A 1 89 ? -11.329 12.319 -13.224 1.00 74.50 89 LEU A O 1
ATOM 734 N N . ILE A 1 90 ? -11.748 11.028 -11.432 1.00 76.12 90 ILE A N 1
ATOM 735 C CA . ILE A 1 90 ? -11.671 9.739 -12.139 1.00 76.12 90 ILE A CA 1
ATOM 736 C C . ILE A 1 90 ? -12.748 9.653 -13.229 1.00 76.12 90 ILE A C 1
ATOM 738 O O . ILE A 1 90 ? -12.461 9.244 -14.358 1.00 76.12 90 ILE A O 1
ATOM 742 N N . ARG A 1 91 ? -13.974 10.103 -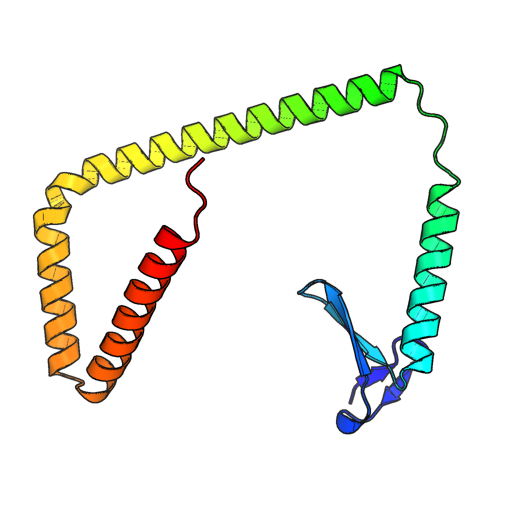12.937 1.00 73.56 91 ARG A N 1
ATOM 743 C CA . ARG A 1 91 ? -15.084 10.102 -13.903 1.00 73.56 91 ARG A CA 1
ATOM 744 C C . ARG A 1 91 ? -14.812 11.010 -15.103 1.00 73.56 91 ARG A C 1
ATOM 746 O O . ARG A 1 91 ? -15.154 10.657 -16.229 1.00 73.56 91 ARG A O 1
ATOM 753 N N . LYS A 1 92 ? -14.139 12.144 -14.883 1.00 75.44 92 LYS A N 1
ATOM 754 C CA . LYS A 1 92 ? -13.699 13.053 -15.955 1.00 75.44 92 LYS A CA 1
ATOM 755 C C . LYS A 1 92 ? -12.564 12.459 -16.799 1.00 75.44 92 LYS A C 1
ATOM 757 O O . LYS A 1 92 ? -12.471 12.752 -17.987 1.00 75.44 92 LYS A O 1
ATOM 762 N N . LEU A 1 93 ? -11.742 11.589 -16.212 1.00 73.56 93 LEU A N 1
ATOM 763 C CA . LEU A 1 93 ? -10.685 10.860 -16.917 1.00 73.56 93 LEU A CA 1
ATOM 764 C C . LEU A 1 93 ? -11.192 9.612 -17.653 1.00 73.56 93 LEU A C 1
ATOM 766 O O . LEU A 1 93 ? -10.589 9.224 -18.647 1.00 73.56 93 LEU A O 1
ATOM 770 N N . THR A 1 94 ? -12.309 9.014 -17.231 1.00 72.69 94 THR A N 1
ATOM 771 C CA . THR A 1 94 ? -12.885 7.783 -17.812 1.00 72.69 94 THR A CA 1
ATOM 772 C C . THR A 1 94 ? -12.991 7.773 -19.352 1.00 72.69 94 THR A C 1
ATOM 774 O O . THR A 1 94 ? -12.611 6.763 -19.947 1.00 72.69 94 THR A O 1
ATOM 777 N N . PRO A 1 95 ? -13.429 8.839 -20.058 1.00 76.81 95 PRO A N 1
ATOM 778 C CA . PRO A 1 95 ? -13.456 8.819 -21.526 1.00 76.81 95 PRO A CA 1
ATOM 779 C C . PRO A 1 95 ? -12.055 8.747 -22.156 1.00 76.81 95 PRO A C 1
ATOM 781 O O . PRO A 1 95 ? -11.889 8.148 -23.217 1.00 76.81 95 PRO A O 1
ATOM 784 N N . HIS A 1 96 ? -11.036 9.291 -21.485 1.00 75.44 96 HIS A N 1
ATOM 785 C CA . HIS A 1 96 ? -9.649 9.259 -21.947 1.00 75.44 96 HIS A CA 1
ATOM 786 C C . HIS A 1 96 ? -8.948 7.927 -21.650 1.00 75.44 96 HIS A C 1
ATOM 788 O O . HIS A 1 96 ? -7.941 7.626 -22.288 1.00 75.44 96 HIS A O 1
ATOM 794 N N . TRP A 1 97 ? -9.485 7.086 -20.756 1.00 73.44 97 TRP A N 1
ATOM 795 C CA . TRP A 1 97 ? -8.904 5.770 -20.451 1.00 73.44 97 TRP A CA 1
ATOM 796 C C . TRP A 1 97 ? -8.846 4.857 -21.680 1.00 73.44 97 TRP A C 1
ATOM 798 O O . TRP A 1 97 ? -7.881 4.113 -21.836 1.00 73.44 97 TRP A O 1
ATOM 808 N N . LYS A 1 98 ? -9.804 4.982 -22.611 1.00 75.44 98 LYS A N 1
ATOM 809 C CA . LYS A 1 98 ? -9.795 4.243 -23.887 1.00 75.44 98 LYS A CA 1
ATOM 810 C C . LYS A 1 98 ? -8.556 4.515 -24.743 1.00 75.44 98 LYS A C 1
ATOM 812 O O . LYS A 1 98 ? -8.204 3.669 -25.550 1.00 75.44 98 LYS A O 1
ATOM 817 N N . ILE A 1 99 ? -7.917 5.672 -24.575 1.00 80.69 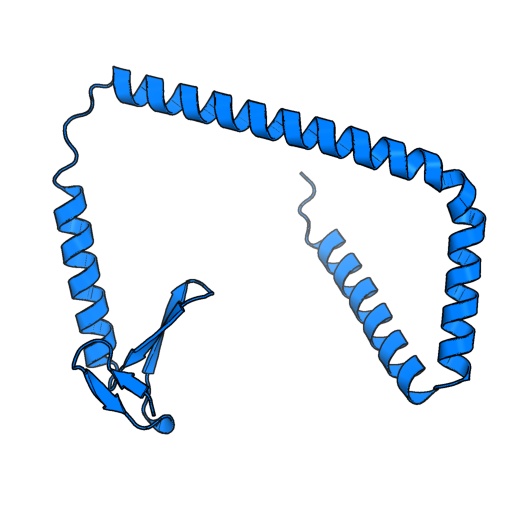99 ILE A N 1
ATOM 818 C CA . ILE A 1 99 ? -6.711 6.069 -25.311 1.00 80.69 99 ILE A CA 1
ATOM 819 C C . ILE A 1 99 ? -5.481 5.864 -24.427 1.00 80.69 99 ILE A C 1
ATOM 821 O O . ILE A 1 99 ? -4.495 5.282 -24.866 1.00 80.69 99 ILE A O 1
ATOM 825 N N . ILE A 1 100 ? -5.543 6.274 -23.159 1.00 78.88 100 ILE A N 1
ATOM 826 C CA . ILE A 1 100 ? -4.412 6.189 -22.227 1.00 78.88 100 ILE A CA 1
ATOM 827 C C . ILE A 1 100 ? -3.945 4.740 -22.051 1.00 78.88 100 ILE A C 1
ATOM 829 O O . ILE A 1 100 ? -2.748 4.489 -22.150 1.00 78.88 100 ILE A O 1
ATOM 833 N N . ILE A 1 101 ? -4.866 3.787 -21.859 1.00 81.62 101 ILE A N 1
ATOM 834 C CA . ILE A 1 101 ? -4.527 2.372 -21.637 1.00 81.62 101 ILE A CA 1
ATOM 835 C C . ILE A 1 101 ? -3.761 1.766 -22.824 1.00 81.62 101 ILE A C 1
ATOM 837 O O . ILE A 1 101 ? -2.647 1.289 -22.605 1.00 81.62 101 ILE A O 1
ATOM 841 N N . PRO A 1 102 ? -4.275 1.782 -24.072 1.00 80.75 102 PRO A N 1
ATOM 842 C CA . PRO A 1 102 ? -3.541 1.200 -25.193 1.00 80.75 102 PRO A CA 1
ATOM 843 C C . PRO A 1 102 ? -2.222 1.927 -25.458 1.00 80.75 102 PRO A C 1
ATOM 845 O O . PRO A 1 102 ? -1.232 1.276 -25.777 1.00 80.75 102 PRO A O 1
ATOM 848 N N . THR A 1 103 ? -2.157 3.246 -25.252 1.00 81.00 103 THR A N 1
ATOM 849 C CA . THR A 1 103 ? -0.901 3.996 -25.422 1.00 81.00 103 THR A CA 1
ATOM 850 C C . THR A 1 103 ? 0.150 3.569 -24.392 1.00 81.00 103 THR A C 1
ATOM 852 O O . THR A 1 103 ? 1.307 3.355 -24.747 1.00 81.00 103 THR A O 1
ATOM 855 N N . LEU A 1 104 ? -0.250 3.362 -23.132 1.00 82.38 104 LEU A N 1
ATOM 856 C CA . LEU A 1 104 ? 0.624 2.830 -22.080 1.00 82.38 104 LEU A CA 1
ATOM 857 C C . LEU A 1 104 ? 1.132 1.427 -22.417 1.00 82.38 104 LEU A C 1
ATOM 859 O O . LEU A 1 104 ? 2.317 1.158 -22.240 1.00 82.38 104 LEU A O 1
ATOM 863 N N . ILE A 1 105 ? 0.263 0.559 -22.942 1.00 83.94 105 ILE A N 1
ATOM 864 C CA . ILE A 1 105 ? 0.621 -0.805 -23.361 1.00 83.94 105 ILE A CA 1
ATOM 865 C C . ILE A 1 105 ? 1.640 -0.777 -24.506 1.00 83.94 105 ILE A C 1
ATOM 867 O O . ILE A 1 105 ? 2.613 -1.531 -24.479 1.00 83.94 105 ILE A O 1
ATOM 871 N N . VAL A 1 106 ? 1.459 0.103 -25.494 1.00 79.81 106 VAL A N 1
ATOM 872 C CA . VAL A 1 106 ? 2.411 0.272 -26.602 1.00 79.81 106 VAL A CA 1
ATOM 873 C C . VAL A 1 106 ? 3.759 0.775 -26.087 1.00 79.81 106 VAL A C 1
ATOM 875 O O . VAL A 1 106 ? 4.787 0.206 -26.443 1.00 79.81 106 VAL A O 1
ATOM 878 N N . ILE A 1 107 ? 3.776 1.773 -25.198 1.00 79.19 107 ILE A N 1
ATOM 879 C CA . ILE A 1 107 ? 5.019 2.279 -24.590 1.00 79.19 107 ILE A CA 1
ATOM 880 C C . ILE A 1 107 ? 5.725 1.166 -23.806 1.00 79.19 107 ILE A C 1
ATOM 882 O O . ILE A 1 107 ? 6.923 0.956 -23.987 1.00 79.19 107 ILE A O 1
ATOM 886 N N . LEU A 1 108 ? 4.988 0.406 -22.992 1.00 76.75 108 LEU A N 1
ATOM 887 C CA . LEU A 1 108 ? 5.518 -0.750 -22.265 1.00 76.75 108 LEU A CA 1
ATOM 888 C C . LEU A 1 108 ? 6.099 -1.800 -23.213 1.00 76.75 108 LEU A C 1
ATOM 890 O O . LEU A 1 108 ? 7.186 -2.303 -22.956 1.00 76.75 108 LEU A O 1
ATOM 894 N N . SER A 1 109 ? 5.420 -2.081 -24.325 1.00 72.94 109 SER A N 1
ATOM 895 C CA . SER A 1 109 ? 5.868 -3.045 -25.337 1.00 72.94 109 SER A CA 1
ATOM 896 C C . SER A 1 109 ? 7.148 -2.585 -26.038 1.00 72.94 109 SER A C 1
ATOM 898 O O . SER A 1 109 ? 8.051 -3.386 -26.259 1.00 72.94 109 SER A O 1
ATOM 900 N N . VAL A 1 110 ? 7.271 -1.289 -26.340 1.00 75.44 110 VAL A N 1
ATOM 901 C CA . VAL A 1 110 ? 8.485 -0.699 -26.931 1.00 75.44 110 VAL A CA 1
ATOM 902 C C . VAL A 1 110 ? 9.654 -0.732 -25.944 1.00 75.44 110 VAL A C 1
ATOM 904 O O . VAL A 1 110 ? 10.766 -1.095 -26.320 1.00 75.44 110 VAL A O 1
ATOM 907 N N . VAL A 1 111 ? 9.413 -0.416 -24.669 1.00 72.88 111 VAL A N 1
ATOM 908 C CA . VAL A 1 111 ? 10.432 -0.519 -23.609 1.00 72.88 111 VAL A CA 1
ATOM 909 C C . VAL A 1 111 ? 10.873 -1.974 -23.415 1.00 72.88 111 VAL A C 1
ATOM 911 O O . VAL A 1 111 ? 12.066 -2.240 -23.264 1.00 72.88 111 VAL A O 1
ATOM 914 N N . PHE A 1 112 ? 9.931 -2.916 -23.488 1.00 69.19 112 PHE A N 1
ATOM 915 C CA . PHE A 1 112 ? 10.196 -4.353 -23.428 1.00 69.19 112 PHE A CA 1
ATOM 916 C C . PHE A 1 112 ? 11.034 -4.836 -24.618 1.00 69.19 112 PHE A C 1
ATOM 918 O O . PHE A 1 112 ? 11.934 -5.655 -24.450 1.00 69.19 112 PHE A O 1
ATOM 925 N N . TYR A 1 113 ? 10.759 -4.301 -25.810 1.00 70.19 113 TYR A N 1
ATOM 926 C CA . TYR A 1 113 ? 11.481 -4.616 -27.041 1.00 70.19 113 TYR A CA 1
ATOM 927 C C . TYR A 1 113 ? 12.915 -4.067 -27.034 1.00 70.19 113 TYR A C 1
ATOM 929 O O . TYR A 1 113 ? 13.841 -4.750 -27.463 1.00 70.19 113 TYR A O 1
ATOM 937 N N . LEU A 1 114 ? 13.113 -2.848 -26.520 1.00 75.38 114 LEU A N 1
ATOM 938 C CA . LEU A 1 114 ? 14.426 -2.192 -26.476 1.00 75.38 114 LEU A CA 1
ATOM 939 C C . LEU A 1 114 ? 15.348 -2.754 -25.388 1.00 75.38 114 LEU A C 1
ATOM 941 O O . LEU A 1 114 ? 16.562 -2.775 -25.570 1.00 75.38 114 LEU A O 1
ATOM 945 N N . ASN A 1 115 ? 14.794 -3.206 -24.262 1.00 73.38 115 ASN A N 1
ATOM 946 C CA . ASN A 1 115 ? 15.563 -3.783 -23.163 1.00 73.38 115 ASN A CA 1
ATOM 947 C C . ASN A 1 115 ? 14.965 -5.132 -22.755 1.00 73.38 115 ASN A C 1
ATOM 949 O O . ASN A 1 115 ? 14.233 -5.192 -21.770 1.00 73.38 115 ASN A O 1
ATOM 953 N N . PRO A 1 116 ? 15.300 -6.235 -23.448 1.00 69.00 116 PRO A N 1
ATOM 954 C CA . PRO A 1 116 ? 14.703 -7.546 -23.184 1.00 69.00 116 PRO A CA 1
ATOM 955 C C . PRO A 1 116 ? 14.990 -8.057 -21.762 1.00 69.00 116 PRO A C 1
ATOM 957 O O . PRO A 1 116 ? 14.124 -8.671 -21.143 1.00 69.00 116 PRO A O 1
ATOM 960 N N . MET A 1 117 ? 16.162 -7.730 -21.203 1.00 70.25 117 MET A N 1
ATOM 961 C CA . MET A 1 117 ? 16.511 -8.012 -19.800 1.00 70.25 117 MET A CA 1
ATOM 962 C C . MET A 1 117 ? 15.622 -7.227 -18.817 1.00 70.25 117 MET A C 1
ATOM 964 O O . MET A 1 117 ? 15.113 -7.789 -17.851 1.00 70.25 117 MET A O 1
ATOM 968 N N . GLY A 1 118 ? 15.387 -5.936 -19.078 1.00 65.50 118 GLY A N 1
ATOM 969 C CA . GLY A 1 118 ? 14.509 -5.095 -18.254 1.00 65.50 118 GLY A CA 1
ATOM 970 C C . GLY A 1 118 ? 13.030 -5.455 -18.412 1.00 65.50 118 GLY A C 1
ATOM 971 O O . GLY A 1 118 ? 12.285 -5.465 -17.435 1.00 65.50 118 GLY A O 1
ATOM 972 N N . GLY A 1 119 ? 12.627 -5.819 -19.629 1.00 67.75 119 GLY A N 1
ATOM 973 C CA . GLY A 1 119 ? 11.298 -6.302 -19.965 1.00 67.75 119 GLY A CA 1
ATOM 974 C C . GLY A 1 119 ? 10.955 -7.565 -19.186 1.00 67.75 119 GLY A C 1
ATOM 975 O O . GLY A 1 119 ? 9.940 -7.591 -18.495 1.00 67.75 119 GLY A O 1
ATOM 976 N N . GLN A 1 120 ? 11.823 -8.579 -19.201 1.00 68.12 120 GLN A N 1
ATOM 977 C CA . GLN A 1 120 ? 11.599 -9.803 -18.425 1.00 68.12 120 GLN A CA 1
ATOM 978 C C . GLN A 1 120 ? 11.378 -9.513 -16.934 1.00 68.12 120 GLN A C 1
ATOM 980 O O . GLN A 1 120 ? 10.411 -10.011 -16.358 1.00 68.12 120 GLN A O 1
ATOM 985 N N . ILE A 1 121 ? 12.202 -8.652 -16.329 1.00 73.56 121 ILE A N 1
ATOM 986 C CA . ILE A 1 121 ? 12.061 -8.253 -14.919 1.00 73.56 121 ILE A CA 1
ATOM 987 C C . ILE A 1 121 ? 10.716 -7.549 -14.675 1.00 73.56 121 ILE A C 1
ATOM 989 O O . ILE A 1 121 ? 9.995 -7.903 -13.742 1.00 73.56 121 ILE A O 1
ATOM 993 N N . LEU A 1 122 ? 10.337 -6.601 -15.536 1.00 70.19 122 LEU A N 1
ATOM 994 C CA . LEU A 1 122 ? 9.050 -5.900 -15.463 1.00 70.19 122 LEU A CA 1
ATOM 995 C C . LEU A 1 122 ? 7.854 -6.847 -15.629 1.00 70.19 122 LEU A C 1
ATOM 997 O O . LEU A 1 122 ? 6.875 -6.711 -14.900 1.00 70.19 122 LEU A O 1
ATOM 1001 N N . SER A 1 123 ? 7.945 -7.832 -16.525 1.00 73.81 123 SER A N 1
ATOM 1002 C CA . SER A 1 123 ? 6.928 -8.878 -16.689 1.00 73.81 123 SER A CA 1
ATOM 1003 C C . SER A 1 123 ? 6.760 -9.692 -15.411 1.00 73.81 123 SER A C 1
ATOM 1005 O O . SER A 1 123 ? 5.633 -9.864 -14.957 1.00 73.81 123 SER A O 1
ATOM 1007 N N . TYR A 1 124 ? 7.852 -10.147 -14.787 1.00 75.94 124 TYR A N 1
ATOM 1008 C CA . TYR A 1 124 ? 7.771 -10.885 -13.522 1.00 75.94 124 TYR A CA 1
ATOM 1009 C C . TYR A 1 124 ? 7.152 -10.047 -12.396 1.00 75.94 124 TYR A C 1
ATOM 1011 O O . TYR A 1 124 ? 6.315 -10.558 -11.654 1.00 75.94 124 TYR A O 1
ATOM 1019 N N . ILE A 1 125 ? 7.498 -8.759 -12.298 1.00 79.69 125 ILE A N 1
ATOM 1020 C CA . ILE A 1 125 ? 6.896 -7.836 -11.321 1.00 79.69 125 ILE A CA 1
ATOM 1021 C C . ILE A 1 125 ? 5.389 -7.686 -11.572 1.00 79.69 125 ILE A C 1
ATOM 1023 O O . ILE A 1 125 ? 4.598 -7.744 -10.632 1.00 79.69 125 ILE A O 1
ATOM 1027 N N . TYR A 1 126 ? 4.976 -7.536 -12.832 1.00 79.25 126 TYR A N 1
ATOM 1028 C CA . TYR A 1 126 ? 3.565 -7.403 -13.194 1.00 79.25 126 TYR A CA 1
ATOM 1029 C C . TYR A 1 126 ? 2.771 -8.679 -12.881 1.00 79.25 126 TYR A C 1
ATOM 1031 O O . TYR A 1 126 ? 1.670 -8.619 -12.337 1.00 79.25 126 TYR A O 1
ATOM 1039 N N . LEU A 1 127 ? 3.358 -9.844 -13.157 1.00 81.25 127 LEU A N 1
ATOM 1040 C CA . LEU A 1 127 ? 2.771 -11.152 -12.868 1.00 81.25 127 LEU A CA 1
ATOM 1041 C C . LEU A 1 127 ? 2.626 -11.373 -11.351 1.00 81.25 127 LEU A C 1
ATOM 1043 O O . LEU A 1 127 ? 1.574 -11.817 -10.894 1.00 81.25 127 LEU A O 1
ATOM 1047 N N . LEU A 1 128 ? 3.630 -10.977 -10.558 1.00 81.88 128 LEU A N 1
ATOM 1048 C CA . LEU A 1 128 ? 3.562 -11.005 -9.092 1.00 81.88 128 LEU A CA 1
ATOM 1049 C C . LEU A 1 128 ? 2.483 -10.068 -8.536 1.00 81.88 128 LEU A C 1
ATOM 1051 O O . LEU A 1 128 ? 1.778 -10.454 -7.605 1.00 81.88 128 LEU A O 1
ATOM 1055 N N . LEU A 1 129 ? 2.312 -8.871 -9.109 1.00 83.81 129 LEU A N 1
ATOM 1056 C CA . LEU A 1 129 ? 1.239 -7.952 -8.711 1.00 83.81 129 LEU A CA 1
ATOM 1057 C C . LEU A 1 129 ? -0.150 -8.522 -9.016 1.00 83.81 129 LEU A C 1
ATOM 1059 O O . LEU A 1 129 ? -1.042 -8.408 -8.178 1.00 83.81 129 LEU A O 1
ATOM 1063 N N . ILE A 1 130 ? -0.333 -9.173 -10.170 1.00 83.44 130 ILE A N 1
ATOM 1064 C CA . ILE A 1 130 ? -1.600 -9.834 -10.517 1.00 83.44 130 ILE A CA 1
ATOM 1065 C C . ILE A 1 130 ? -1.887 -10.985 -9.549 1.00 83.44 130 ILE A C 1
ATOM 1067 O O . ILE A 1 130 ? -2.995 -11.068 -9.024 1.00 83.44 130 ILE A O 1
ATOM 1071 N N . ILE A 1 131 ? -0.899 -11.841 -9.267 1.00 85.19 131 ILE A N 1
ATOM 1072 C CA . ILE A 1 131 ? -1.054 -12.946 -8.309 1.00 85.19 131 ILE A CA 1
ATOM 1073 C C . ILE A 1 131 ? -1.375 -12.404 -6.913 1.00 85.19 131 ILE A C 1
ATOM 1075 O O . ILE A 1 131 ? -2.278 -12.921 -6.263 1.00 85.19 131 ILE A O 1
ATOM 1079 N N . GLY A 1 132 ? -0.683 -11.351 -6.468 1.00 82.94 132 GLY A N 1
ATOM 1080 C CA . GLY A 1 132 ? -0.928 -10.703 -5.180 1.00 82.94 132 GLY A CA 1
ATOM 1081 C C . GLY A 1 132 ? -2.329 -10.099 -5.075 1.00 82.94 132 GLY A C 1
ATOM 1082 O O . GLY A 1 132 ? -2.998 -10.293 -4.065 1.00 82.94 132 GLY A O 1
ATOM 1083 N N . ALA A 1 1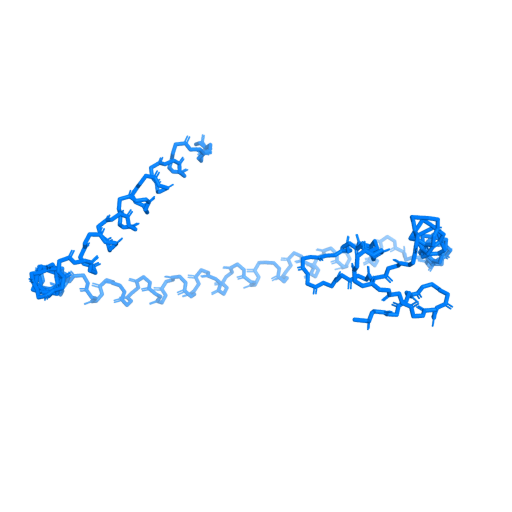33 ? -2.807 -9.438 -6.132 1.00 82.19 133 ALA A N 1
ATOM 1084 C CA . ALA A 1 133 ? -4.169 -8.911 -6.197 1.00 82.19 133 ALA A CA 1
ATOM 1085 C C . ALA A 1 133 ? -5.221 -10.031 -6.169 1.00 82.19 133 ALA A C 1
ATOM 1087 O O . ALA A 1 133 ? -6.237 -9.904 -5.492 1.00 82.19 133 ALA A O 1
ATOM 1088 N N . PHE A 1 134 ? -4.963 -11.148 -6.857 1.00 84.25 134 PHE A N 1
ATOM 1089 C CA . PHE A 1 134 ? -5.846 -12.316 -6.845 1.00 84.25 134 PHE A CA 1
ATOM 1090 C C . PHE A 1 134 ? -5.882 -12.988 -5.468 1.00 84.25 134 PHE A C 1
ATOM 1092 O O . PHE A 1 134 ? -6.948 -13.351 -4.980 1.00 84.25 134 PHE A O 1
ATOM 1099 N N . TRP A 1 135 ? -4.722 -13.111 -4.818 1.00 83.75 135 TRP A N 1
ATOM 1100 C CA . TRP A 1 135 ? -4.617 -13.615 -3.452 1.00 83.75 135 TRP A CA 1
ATOM 1101 C C . TRP A 1 135 ? -5.380 -12.726 -2.476 1.00 83.75 135 TRP A C 1
ATOM 1103 O O . TRP A 1 135 ? -6.193 -13.245 -1.719 1.00 83.75 135 TRP A O 1
ATOM 1113 N N . ALA A 1 136 ? -5.171 -11.408 -2.533 1.00 79.19 136 ALA A N 1
ATOM 1114 C CA . ALA A 1 136 ? -5.876 -10.437 -1.699 1.00 79.19 136 ALA A CA 1
ATOM 1115 C C . ALA A 1 136 ? -7.397 -10.503 -1.911 1.00 79.19 136 ALA A C 1
ATOM 1117 O O . ALA A 1 136 ? -8.141 -10.597 -0.942 1.00 79.19 136 ALA A O 1
ATOM 1118 N N . TYR A 1 137 ? -7.852 -10.582 -3.165 1.00 78.06 137 TYR A N 1
ATOM 1119 C CA . TYR A 1 137 ? -9.272 -10.723 -3.499 1.00 78.06 137 TYR A CA 1
ATOM 1120 C C . TYR A 1 137 ? -9.913 -11.995 -2.916 1.00 78.06 137 TYR A C 1
ATOM 1122 O O . TYR A 1 137 ? -11.080 -11.986 -2.536 1.00 78.06 137 TYR A O 1
ATOM 1130 N N . PHE A 1 138 ? -9.166 -13.100 -2.846 1.00 75.31 138 PHE A N 1
ATOM 1131 C CA . PHE A 1 138 ? -9.656 -14.357 -2.268 1.00 75.31 138 PHE A CA 1
ATOM 1132 C C . PHE A 1 138 ? -9.487 -14.453 -0.747 1.00 75.31 138 PHE A C 1
ATOM 1134 O O . PHE A 1 138 ? -10.180 -15.251 -0.120 1.00 75.31 138 PHE A O 1
ATOM 1141 N N . THR A 1 139 ? -8.570 -13.682 -0.158 1.00 69.31 139 THR A N 1
ATOM 1142 C CA . THR A 1 139 ? -8.347 -13.649 1.297 1.00 69.31 139 THR A CA 1
ATOM 1143 C C . THR A 1 139 ? -9.139 -12.562 2.011 1.00 69.31 139 THR A C 1
ATOM 1145 O O . THR A 1 139 ? -9.220 -12.607 3.237 1.00 69.31 139 THR A O 1
ATOM 1148 N N . GLU A 1 140 ? -9.776 -11.640 1.287 1.00 58.72 140 GLU A N 1
ATOM 1149 C CA . GLU A 1 140 ? -10.809 -10.778 1.859 1.00 58.72 140 GLU A CA 1
ATOM 1150 C C . GLU A 1 140 ? -12.041 -11.621 2.246 1.00 58.72 140 GLU A C 1
ATOM 1152 O O . GLU A 1 140 ? -12.679 -12.225 1.374 1.00 58.72 140 GLU A O 1
ATOM 1157 N N . PRO A 1 141 ? -12.401 -11.699 3.545 1.00 56.16 141 PRO A N 1
ATOM 1158 C CA . PRO A 1 141 ? -13.664 -12.292 3.947 1.00 56.16 141 PRO A CA 1
ATOM 1159 C C . PRO A 1 141 ? -14.791 -11.419 3.391 1.00 56.16 141 PRO A C 1
ATOM 1161 O O . PRO A 1 141 ? -14.857 -10.222 3.656 1.00 56.16 141 PRO A O 1
ATOM 1164 N N . LYS A 1 142 ? -15.664 -12.027 2.587 1.00 54.41 142 LYS A N 1
ATOM 1165 C CA . LYS A 1 142 ? -16.910 -11.400 2.144 1.00 54.41 142 LYS A CA 1
ATOM 1166 C C . LYS A 1 142 ? -17.834 -11.280 3.357 1.00 54.41 142 LYS A C 1
ATOM 1168 O O . LYS A 1 142 ? -18.485 -12.264 3.708 1.00 54.41 142 LYS A O 1
ATOM 1173 N N . GLU A 1 143 ? -17.824 -10.120 4.005 1.00 46.44 143 GLU A N 1
ATOM 1174 C CA . GLU A 1 143 ? -18.917 -9.658 4.874 1.00 46.44 143 GLU A CA 1
ATOM 1175 C C . GLU A 1 143 ? -20.092 -9.139 4.036 1.00 46.44 143 GLU A C 1
ATOM 1177 O O . GLU A 1 143 ? -19.844 -8.485 2.993 1.00 46.44 143 GLU A O 1
#

Foldseek 3Di:
DAAAPQPRDDADPVQWDWDDPDPPDIGTHNDPVSVVVVVVVVVVVVVVVVVPPDPDDPVVVVVVVVVVVVVVVVVVVVVVVVVVVVVVVVVVCVVVCVVVVVVVVVVLVVVCVVCVVVNVVVVVVVVVVVVVVVVVVVPPPDD

Organism: Flavobacterium johnsoniae (strain ATCC 17061 / DSM 2064 / JCM 8514 / BCRC 14874 / CCUG 350202 / NBRC 14942 / NCIMB 11054 / UW101) (NCBI:txid376686)

pLDDT: mean 73.48, std 10.55, range [42.41, 85.94]

Radius of gyration: 27.34 Å; chains: 1; bounding box: 50×29×67 Å